Protein AF-A0A831S3T1-F1 (afdb_monomer_lite)

Foldseek 3Di:
DPDDDPVCQQPWDFDDDDPDTDTD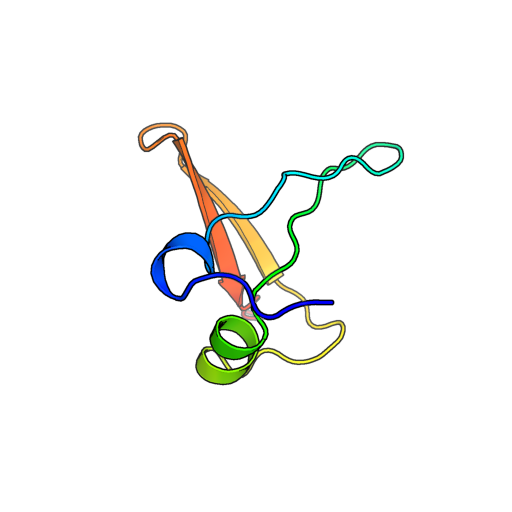DDPVVCVVLVHDPPADWDWDQDPVVRDIDIGHDDDD

Structure (mmCIF, N/CA/C/O backbone):
data_AF-A0A831S3T1-F1
#
_entry.id   AF-A0A831S3T1-F1
#
loop_
_atom_site.group_PDB
_atom_site.id
_atom_site.type_symbol
_atom_site.label_atom_id
_atom_site.label_alt_id
_atom_site.label_comp_id
_atom_site.label_asym_id
_atom_site.label_entity_id
_atom_site.label_seq_id
_atom_site.pdbx_PDB_ins_code
_atom_site.Cartn_x
_atom_site.Cartn_y
_atom_site.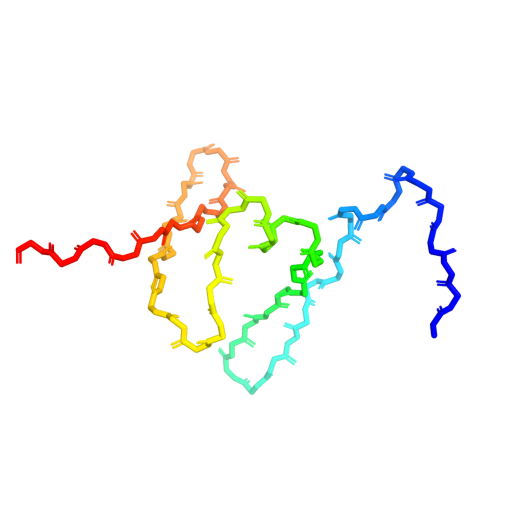Cartn_z
_atom_site.occupancy
_atom_site.B_iso_or_equiv
_atom_site.auth_seq_id
_atom_site.auth_comp_id
_atom_site.auth_asym_id
_atom_site.auth_atom_id
_atom_site.pdbx_PDB_model_num
ATOM 1 N N . MET A 1 1 ? 2.543 -20.600 -6.764 1.00 56.31 1 MET A N 1
ATOM 2 C CA . MET A 1 1 ? 2.678 -20.332 -5.312 1.00 56.31 1 MET A CA 1
ATOM 3 C C . MET A 1 1 ? 1.648 -21.174 -4.582 1.00 56.31 1 MET A C 1
ATOM 5 O O . MET A 1 1 ? 0.485 -21.113 -4.963 1.00 56.31 1 MET A O 1
ATOM 9 N N . ALA A 1 2 ? 2.057 -21.970 -3.592 1.00 66.56 2 ALA A N 1
ATOM 10 C CA . ALA A 1 2 ? 1.125 -22.739 -2.767 1.00 66.56 2 ALA A CA 1
ATOM 11 C C . ALA A 1 2 ? 0.107 -21.808 -2.081 1.00 66.56 2 ALA A C 1
ATOM 13 O O . ALA A 1 2 ? 0.441 -20.679 -1.703 1.00 66.56 2 ALA A O 1
ATOM 14 N N . ARG A 1 3 ? -1.145 -22.260 -1.950 1.00 64.94 3 ARG A N 1
ATOM 15 C CA . ARG A 1 3 ? -2.212 -21.497 -1.289 1.00 64.94 3 ARG A CA 1
ATOM 16 C C . ARG A 1 3 ? -1.837 -21.315 0.185 1.00 64.94 3 ARG A C 1
ATOM 18 O O . ARG A 1 3 ? -1.670 -22.296 0.901 1.00 64.94 3 ARG A O 1
ATOM 25 N N . ARG A 1 4 ? -1.683 -20.065 0.632 1.00 65.81 4 ARG A N 1
ATOM 26 C CA . ARG A 1 4 ? -1.463 -19.754 2.056 1.00 65.81 4 ARG A CA 1
ATOM 27 C C . ARG A 1 4 ? -2.699 -20.142 2.870 1.00 65.81 4 ARG A C 1
ATOM 29 O O . ARG A 1 4 ? -3.815 -20.074 2.347 1.00 65.81 4 ARG A O 1
ATOM 36 N N . LYS A 1 5 ? -2.503 -20.521 4.138 1.00 73.38 5 LYS A N 1
ATOM 37 C CA . LYS A 1 5 ? -3.603 -20.773 5.080 1.00 73.38 5 LYS A CA 1
ATOM 38 C C . LYS A 1 5 ? -4.515 -19.541 5.147 1.00 73.38 5 LYS A C 1
ATOM 40 O O . LYS A 1 5 ? -4.038 -18.409 5.084 1.00 73.38 5 LYS A O 1
ATOM 45 N N . ILE A 1 6 ? -5.824 -19.771 5.263 1.00 64.94 6 ILE A N 1
ATOM 46 C CA . ILE A 1 6 ? -6.872 -18.740 5.153 1.00 64.94 6 ILE A CA 1
ATOM 47 C C . ILE A 1 6 ? -6.643 -17.565 6.127 1.00 64.94 6 ILE A C 1
ATOM 49 O O . ILE A 1 6 ? -6.844 -16.420 5.732 1.00 64.94 6 ILE A O 1
ATOM 53 N N . GLY A 1 7 ? -6.125 -17.818 7.336 1.00 64.50 7 GLY A N 1
ATOM 54 C CA . GLY A 1 7 ? -5.853 -16.778 8.342 1.00 64.50 7 GLY A CA 1
ATOM 55 C C . GLY A 1 7 ? -4.646 -15.869 8.063 1.00 64.50 7 GLY A C 1
ATOM 56 O O . GLY A 1 7 ? -4.598 -14.746 8.547 1.00 64.50 7 GLY A O 1
ATOM 57 N N . GLU A 1 8 ? -3.690 -16.291 7.235 1.00 77.00 8 GLU A N 1
ATOM 58 C CA . GLU A 1 8 ? -2.456 -15.527 6.960 1.00 77.00 8 GLU A CA 1
ATOM 59 C C . GLU A 1 8 ? -2.522 -14.763 5.630 1.00 77.00 8 GLU A C 1
ATOM 61 O O . GLU A 1 8 ? -1.538 -14.190 5.153 1.00 77.00 8 GLU A O 1
ATOM 66 N N . ARG A 1 9 ? -3.687 -14.764 4.975 1.00 79.75 9 ARG A N 1
ATOM 67 C CA . ARG A 1 9 ? -3.836 -14.260 3.606 1.00 79.75 9 ARG A CA 1
ATOM 68 C C . ARG A 1 9 ? -3.561 -12.761 3.471 1.00 79.75 9 ARG A C 1
ATOM 70 O O . ARG A 1 9 ? -3.054 -12.328 2.427 1.00 79.75 9 ARG A O 1
ATOM 77 N N . ASN A 1 10 ? -3.869 -12.000 4.515 1.00 86.06 10 ASN A N 1
ATOM 78 C CA . ASN A 1 10 ? -3.688 -10.551 4.559 1.00 86.06 10 ASN A CA 1
ATOM 79 C C . ASN A 1 10 ? -2.327 -10.141 5.138 1.00 86.06 10 ASN A C 1
ATOM 81 O O . ASN A 1 10 ? -1.913 -9.000 4.957 1.00 86.06 10 ASN A O 1
ATOM 85 N N . ILE A 1 11 ? -1.582 -11.075 5.739 1.00 90.44 11 ILE A N 1
ATOM 86 C CA . ILE A 1 11 ? -0.233 -10.815 6.241 1.00 90.44 11 ILE A CA 1
ATOM 87 C C . ILE A 1 11 ? 0.745 -10.876 5.062 1.00 90.44 11 ILE A C 1
ATOM 89 O O . ILE A 1 11 ? 0.931 -11.903 4.393 1.00 90.44 11 ILE A O 1
ATOM 93 N N . ARG A 1 12 ? 1.360 -9.732 4.758 1.00 91.88 12 ARG A N 1
ATOM 94 C CA . ARG A 1 12 ? 2.260 -9.552 3.615 1.00 91.88 12 ARG A CA 1
ATOM 95 C C . ARG A 1 12 ? 3.591 -8.997 4.096 1.00 91.88 12 ARG A C 1
ATOM 97 O O . ARG A 1 12 ? 3.641 -8.156 4.983 1.00 91.88 12 ARG A O 1
ATOM 104 N N . LYS A 1 13 ? 4.676 -9.471 3.484 1.00 92.94 13 LYS A N 1
ATOM 105 C CA . LYS A 1 13 ? 6.008 -8.910 3.707 1.00 92.94 13 LYS A CA 1
ATOM 106 C C . LYS A 1 13 ? 6.061 -7.510 3.091 1.00 92.94 13 LYS A C 1
ATOM 108 O O . LYS A 1 13 ? 5.640 -7.340 1.947 1.00 92.94 13 LYS A O 1
ATOM 113 N N . LEU A 1 14 ? 6.634 -6.556 3.820 1.00 95.19 14 LEU A N 1
ATOM 114 C CA . LEU A 1 14 ? 7.064 -5.278 3.262 1.00 95.19 14 LEU A CA 1
ATOM 115 C C . LEU A 1 14 ? 8.325 -5.516 2.421 1.00 95.19 14 LEU A C 1
ATOM 117 O O . LEU A 1 14 ? 9.370 -5.911 2.940 1.00 95.19 14 LEU A O 1
ATOM 121 N N . ALA A 1 15 ? 8.209 -5.357 1.108 1.00 96.12 15 ALA A N 1
ATOM 122 C CA . ALA A 1 15 ? 9.311 -5.538 0.175 1.00 96.12 15 ALA A CA 1
ATOM 123 C C . ALA A 1 15 ? 9.980 -4.193 -0.116 1.00 96.12 15 ALA A C 1
ATOM 125 O O . ALA A 1 15 ? 9.314 -3.164 -0.192 1.00 96.12 15 ALA A O 1
ATOM 126 N N . LYS A 1 16 ? 11.304 -4.208 -0.281 1.00 96.69 16 LYS A N 1
ATOM 127 C CA . LYS A 1 16 ? 12.098 -3.026 -0.613 1.00 96.69 16 LYS A CA 1
ATOM 128 C C . LYS A 1 16 ? 12.396 -3.020 -2.114 1.00 96.69 16 LYS A C 1
ATOM 130 O O . LYS A 1 16 ? 12.830 -4.034 -2.657 1.00 96.69 16 LYS A O 1
ATOM 135 N N . GLY A 1 17 ? 12.129 -1.897 -2.769 1.00 94.75 17 GLY A N 1
ATOM 136 C CA . GLY A 1 17 ? 12.641 -1.557 -4.096 1.00 94.75 17 GLY A CA 1
ATOM 137 C C . GLY A 1 17 ? 13.992 -0.840 -3.992 1.00 94.75 17 GLY A C 1
ATOM 138 O O . GLY A 1 17 ? 14.768 -1.102 -3.078 1.00 94.75 17 GLY A O 1
ATOM 139 N N . ALA A 1 18 ? 14.279 0.090 -4.904 1.00 94.69 18 ALA A N 1
ATOM 140 C CA . ALA A 1 18 ? 15.502 0.896 -4.826 1.00 94.69 18 ALA A CA 1
ATOM 141 C C . ALA A 1 18 ? 15.424 1.922 -3.680 1.00 94.69 18 ALA A C 1
ATOM 143 O O . ALA A 1 18 ? 16.169 1.853 -2.705 1.00 94.69 18 ALA A O 1
ATOM 144 N N . THR A 1 19 ? 14.463 2.840 -3.774 1.00 96.50 19 THR A N 1
ATOM 145 C CA . THR A 1 19 ? 14.254 3.941 -2.818 1.00 96.50 19 THR A CA 1
ATOM 146 C C . THR A 1 19 ? 12.888 3.887 -2.134 1.00 96.50 19 THR A C 1
ATOM 148 O O . THR A 1 19 ? 12.595 4.710 -1.274 1.00 96.50 19 THR A O 1
ATOM 151 N N . SER A 1 20 ? 12.048 2.916 -2.496 1.00 95.12 20 SER A N 1
ATOM 152 C CA . SER A 1 20 ? 10.677 2.772 -2.010 1.00 95.12 20 SER A CA 1
ATOM 153 C C . SER A 1 20 ? 10.432 1.392 -1.408 1.00 95.12 20 SER A C 1
ATOM 155 O O . SER A 1 20 ? 11.187 0.446 -1.638 1.00 95.12 20 SER A O 1
ATOM 157 N N . TYR A 1 21 ? 9.351 1.276 -0.643 1.00 95.88 21 TYR A N 1
ATOM 158 C CA . TYR A 1 21 ? 8.827 -0.001 -0.178 1.00 95.88 21 TYR A CA 1
ATOM 159 C C . TYR A 1 21 ? 7.460 -0.257 -0.802 1.00 95.88 21 TYR A C 1
ATOM 161 O O . TYR A 1 21 ? 6.730 0.676 -1.133 1.00 95.88 21 TYR A O 1
ATOM 169 N N . TYR A 1 22 ? 7.115 -1.527 -0.962 1.00 94.75 22 TYR A N 1
ATOM 170 C CA . TYR A 1 22 ? 5.825 -1.947 -1.485 1.00 94.75 22 TYR A CA 1
ATOM 171 C C . TYR A 1 22 ? 5.318 -3.187 -0.756 1.00 94.75 22 TYR A C 1
ATOM 173 O O . TYR A 1 22 ? 6.080 -4.019 -0.261 1.00 94.75 22 TYR A O 1
ATOM 181 N N . ILE A 1 23 ? 3.998 -3.314 -0.717 1.00 94.56 23 ILE A N 1
ATOM 182 C CA . ILE A 1 23 ? 3.300 -4.521 -0.293 1.00 94.56 23 ILE A CA 1
ATOM 183 C C . ILE A 1 23 ? 2.505 -5.055 -1.475 1.00 94.56 23 ILE A C 1
ATOM 185 O O . ILE A 1 23 ? 1.986 -4.298 -2.294 1.00 94.56 23 ILE A O 1
ATOM 189 N N . THR A 1 24 ? 2.395 -6.373 -1.577 1.00 93.25 24 THR A N 1
ATOM 190 C CA . THR A 1 24 ? 1.480 -6.973 -2.546 1.00 93.25 24 THR A CA 1
ATOM 191 C C . THR A 1 24 ? 0.075 -6.969 -1.967 1.00 93.25 24 THR A C 1
ATOM 193 O O . THR A 1 24 ? -0.185 -7.666 -0.985 1.00 93.25 24 THR A O 1
ATOM 196 N N . LEU A 1 25 ? -0.836 -6.229 -2.594 1.00 93.00 25 LEU A N 1
ATOM 197 C CA . LEU A 1 25 ? -2.247 -6.264 -2.231 1.00 93.00 25 LEU A CA 1
ATOM 198 C C . LEU A 1 25 ? -2.867 -7.611 -2.640 1.00 93.00 25 LEU A C 1
ATOM 200 O O . LEU A 1 25 ? -2.639 -8.076 -3.763 1.00 93.00 25 LEU A O 1
ATOM 204 N N . PRO A 1 26 ? -3.641 -8.269 -1.759 1.00 91.62 26 PRO A N 1
ATOM 205 C CA . PRO A 1 26 ? -4.450 -9.414 -2.149 1.00 91.62 26 PRO A CA 1
ATOM 206 C C . PRO A 1 26 ? -5.400 -9.046 -3.296 1.00 91.62 26 PRO A C 1
ATOM 208 O O . PRO A 1 26 ? -6.038 -7.998 -3.265 1.00 91.62 26 PRO A O 1
ATOM 211 N N . ILE A 1 27 ? -5.533 -9.932 -4.287 1.00 91.00 27 ILE A N 1
ATOM 212 C CA . ILE A 1 27 ? -6.382 -9.680 -5.464 1.00 91.00 27 ILE A CA 1
ATOM 213 C C . ILE A 1 27 ? -7.859 -9.449 -5.107 1.00 91.00 27 ILE A C 1
ATOM 215 O O . ILE A 1 27 ? -8.543 -8.722 -5.813 1.00 91.00 27 ILE A O 1
ATOM 219 N N . GLU A 1 28 ? -8.338 -10.045 -4.014 1.00 91.50 28 GLU A N 1
ATOM 220 C CA . GLU A 1 28 ? -9.707 -9.865 -3.510 1.00 91.50 28 GLU A CA 1
ATOM 221 C C . GLU A 1 28 ? -9.938 -8.416 -3.086 1.00 91.50 28 GLU A C 1
ATOM 223 O O . GLU A 1 28 ? -10.825 -7.780 -3.631 1.00 91.50 28 GLU A O 1
ATOM 228 N N . ALA A 1 29 ? -9.046 -7.837 -2.275 1.00 91.88 29 ALA A N 1
ATOM 229 C CA . ALA A 1 29 ? -9.144 -6.434 -1.871 1.00 91.88 29 ALA A CA 1
ATOM 230 C C . ALA A 1 29 ? -9.151 -5.472 -3.074 1.00 91.88 29 ALA A C 1
ATOM 232 O O . ALA A 1 29 ? -9.925 -4.523 -3.109 1.00 91.88 29 ALA A O 1
ATOM 233 N N . VAL A 1 30 ? -8.321 -5.735 -4.091 1.00 93.69 30 VAL A N 1
ATOM 234 C CA . VAL A 1 30 ? -8.292 -4.924 -5.323 1.00 93.69 30 VAL A C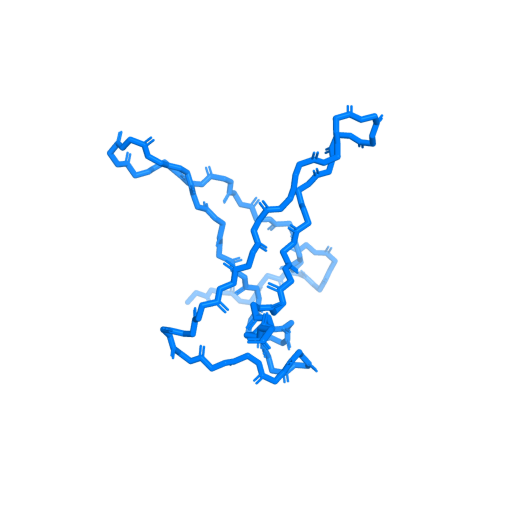A 1
ATOM 235 C C . VAL A 1 30 ? -9.621 -5.019 -6.082 1.00 93.69 30 VAL A C 1
ATOM 237 O O . VAL A 1 30 ? -10.094 -4.018 -6.613 1.00 93.69 30 VAL A O 1
ATOM 240 N N . ARG A 1 31 ? -10.230 -6.211 -6.132 1.00 94.38 31 ARG A N 1
ATOM 241 C CA . ARG A 1 31 ? -11.521 -6.443 -6.798 1.00 94.38 31 ARG A CA 1
ATOM 242 C C . ARG A 1 31 ? -12.685 -5.829 -6.029 1.00 94.38 31 ARG A C 1
ATOM 244 O O . ARG A 1 31 ? -13.507 -5.170 -6.655 1.00 94.38 31 ARG A O 1
ATOM 251 N N . ASP A 1 32 ? -12.718 -6.001 -4.712 1.00 94.44 32 ASP A N 1
ATOM 252 C CA . ASP A 1 32 ? -13.778 -5.489 -3.838 1.00 94.44 32 ASP A CA 1
ATOM 253 C C . ASP A 1 32 ? -13.813 -3.955 -3.849 1.00 94.44 32 ASP A C 1
ATOM 255 O O . ASP A 1 32 ? -14.882 -3.352 -3.859 1.00 94.44 32 ASP A O 1
ATOM 259 N N . LEU A 1 33 ? -12.640 -3.315 -3.931 1.00 94.25 33 LEU A N 1
ATOM 260 C CA . LEU A 1 33 ? -12.514 -1.863 -4.085 1.00 94.25 33 LEU A CA 1
ATOM 261 C C . LEU A 1 33 ? -12.738 -1.377 -5.530 1.00 94.25 33 LEU A C 1
ATOM 263 O O . LEU A 1 33 ? -12.725 -0.176 -5.784 1.00 94.25 33 LEU A O 1
ATOM 267 N N . GLY A 1 34 ? -12.908 -2.281 -6.502 1.00 95.44 34 GLY A N 1
ATOM 268 C CA . GLY A 1 34 ? -13.064 -1.926 -7.917 1.00 95.44 34 GLY A CA 1
ATOM 269 C C . GLY A 1 34 ? -11.828 -1.262 -8.537 1.00 95.44 34 GLY A C 1
ATOM 270 O O . GLY A 1 34 ? -11.929 -0.583 -9.562 1.00 95.44 34 GLY A O 1
ATOM 271 N N . TRP A 1 35 ? -10.657 -1.442 -7.925 1.00 95.94 35 TRP A N 1
ATOM 272 C CA . TRP A 1 35 ? -9.420 -0.786 -8.324 1.00 95.94 35 TRP A CA 1
ATOM 273 C C . TRP A 1 35 ? -8.877 -1.339 -9.640 1.00 95.94 35 TRP A C 1
ATOM 275 O O . TRP A 1 35 ? -8.771 -2.549 -9.855 1.00 95.94 35 TRP A O 1
ATOM 285 N N . LYS A 1 36 ? -8.491 -0.429 -10.537 1.00 93.88 36 LYS A N 1
ATOM 286 C CA . LYS A 1 36 ? -7.974 -0.761 -11.867 1.00 93.88 36 LYS A CA 1
ATOM 287 C C . LYS A 1 36 ? -6.451 -0.719 -11.910 1.00 93.88 36 LYS A C 1
ATOM 289 O O . LYS A 1 36 ? -5.783 -0.022 -11.146 1.00 93.88 36 LYS A O 1
ATOM 294 N N . LYS A 1 37 ? -5.885 -1.456 -12.868 1.00 93.31 37 LYS A N 1
ATOM 295 C CA . LYS A 1 37 ? -4.446 -1.435 -13.150 1.00 93.31 37 LYS A CA 1
ATOM 296 C C . LYS A 1 37 ? -3.990 0.008 -13.421 1.00 93.31 37 LYS A C 1
ATOM 298 O O . LYS A 1 37 ? -4.675 0.747 -14.124 1.00 93.31 37 LYS A O 1
ATOM 303 N N . THR A 1 38 ? -2.833 0.387 -12.873 1.00 91.38 38 THR A N 1
ATOM 304 C CA . THR A 1 38 ? -2.183 1.705 -13.060 1.00 91.38 38 THR A CA 1
ATOM 305 C C . THR A 1 38 ? -3.025 2.933 -12.682 1.0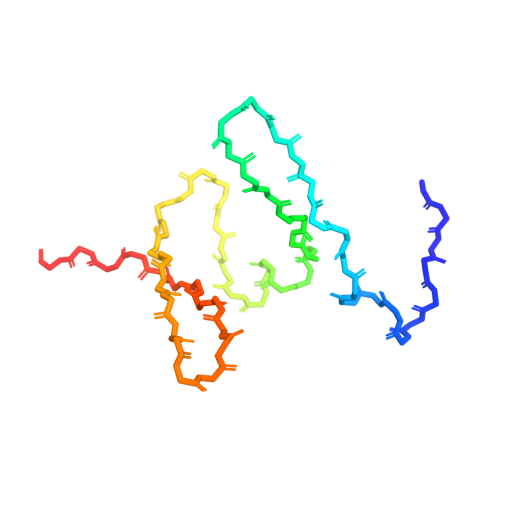0 91.38 38 THR A C 1
ATOM 307 O O . THR A 1 38 ? -2.692 4.045 -13.086 1.00 91.38 38 THR A O 1
ATOM 310 N N . GLN A 1 39 ? -4.102 2.771 -11.908 1.00 94.44 39 GLN A N 1
ATOM 311 C CA . GLN A 1 39 ? -4.873 3.921 -11.444 1.00 94.44 39 GLN A CA 1
ATOM 312 C C . GLN A 1 39 ? -4.109 4.733 -10.390 1.00 94.44 39 GLN A C 1
ATOM 314 O O . GLN A 1 39 ? -3.227 4.220 -9.698 1.00 94.44 39 GLN A O 1
ATOM 319 N N . LYS A 1 40 ? -4.471 6.009 -10.254 1.00 95.31 40 LYS A N 1
ATOM 320 C CA . LYS A 1 40 ? -3.912 6.892 -9.228 1.00 95.31 40 LYS A CA 1
ATOM 321 C C . LYS A 1 40 ? -4.596 6.637 -7.888 1.00 95.31 40 LYS A C 1
ATOM 323 O O . LYS A 1 40 ? -5.820 6.574 -7.817 1.00 95.31 40 LYS A O 1
ATOM 328 N N . LEU A 1 41 ? -3.790 6.539 -6.840 1.00 95.62 41 LEU A N 1
ATOM 329 C CA . LEU A 1 41 ? -4.220 6.349 -5.459 1.00 95.62 41 LEU A CA 1
ATOM 330 C C . LEU A 1 41 ? -3.537 7.391 -4.576 1.00 95.62 41 LEU A C 1
ATOM 332 O O . LEU A 1 41 ? -2.446 7.867 -4.897 1.00 95.62 41 LEU A O 1
ATOM 336 N N . VAL A 1 42 ? -4.176 7.724 -3.463 1.00 96.38 42 VAL A N 1
ATOM 337 C CA . VAL A 1 42 ? -3.601 8.552 -2.403 1.00 96.38 42 VAL A CA 1
ATOM 338 C C . VAL A 1 42 ? -3.140 7.635 -1.281 1.00 96.38 42 VAL A C 1
ATOM 340 O O . VAL A 1 42 ? -3.864 6.716 -0.897 1.00 96.38 42 VAL A O 1
ATOM 343 N N . VAL A 1 43 ? -1.938 7.890 -0.768 1.0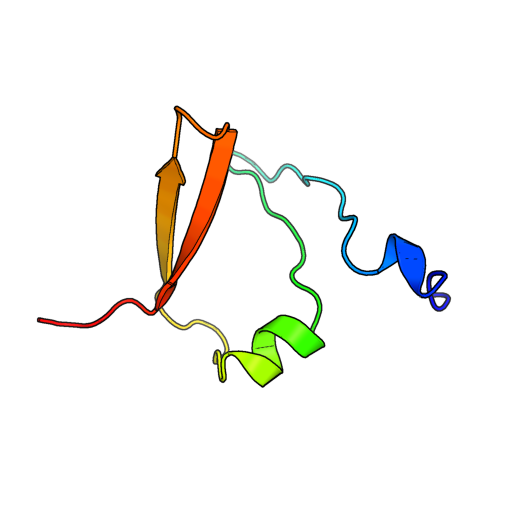0 95.94 43 VAL A N 1
ATOM 344 C CA . VAL A 1 43 ? -1.392 7.218 0.412 1.00 95.94 43 VAL A CA 1
ATOM 345 C C . VAL A 1 43 ? -1.325 8.236 1.542 1.00 95.94 43 VAL A C 1
ATOM 347 O O . VAL A 1 43 ? -0.608 9.229 1.442 1.00 95.94 43 VAL A O 1
ATOM 350 N N . GLU A 1 44 ? -2.075 7.986 2.606 1.00 96.12 44 GLU A N 1
ATOM 351 C CA . GLU A 1 44 ? -2.103 8.786 3.827 1.00 96.12 44 GLU A CA 1
ATOM 352 C C . GLU A 1 44 ? -1.422 8.006 4.957 1.00 96.12 44 GLU A C 1
ATOM 354 O O . GLU A 1 44 ? -1.539 6.782 5.043 1.00 96.12 44 GLU A O 1
ATOM 359 N N . ILE A 1 45 ? -0.701 8.713 5.825 1.00 96.38 45 ILE A N 1
ATOM 360 C CA . ILE A 1 45 ? -0.034 8.125 6.990 1.00 96.38 45 ILE A CA 1
ATOM 361 C C . ILE A 1 45 ? -0.728 8.661 8.238 1.00 96.38 45 ILE A C 1
ATOM 363 O O . ILE A 1 45 ? -0.594 9.844 8.557 1.00 96.38 45 ILE A O 1
ATOM 367 N N . ASP A 1 46 ? -1.430 7.787 8.956 1.00 95.81 46 ASP A N 1
ATOM 368 C CA . ASP A 1 46 ? -1.941 8.093 10.288 1.00 95.81 46 ASP A CA 1
ATOM 369 C C . ASP A 1 46 ? -0.866 7.726 11.317 1.00 95.81 46 ASP A C 1
ATOM 371 O O . ASP A 1 46 ? -0.689 6.567 11.699 1.00 95.81 46 ASP A O 1
ATOM 375 N N . LYS A 1 47 ? -0.119 8.740 11.763 1.00 94.75 47 LYS A N 1
ATOM 376 C CA . LYS A 1 47 ? 0.953 8.570 12.752 1.00 94.75 47 LYS A CA 1
ATOM 377 C C . LYS A 1 47 ? 0.434 8.204 14.143 1.00 94.75 47 LYS A C 1
ATOM 379 O O . LYS A 1 47 ? 1.179 7.594 14.900 1.00 94.75 47 LYS A O 1
ATOM 384 N N . PHE A 1 48 ? -0.803 8.565 14.485 1.00 95.56 48 PHE A N 1
ATOM 385 C CA . PHE A 1 48 ? -1.369 8.266 15.800 1.00 95.56 48 PHE A CA 1
ATOM 386 C C . PHE A 1 48 ? -1.737 6.791 15.910 1.00 95.56 48 PHE A C 1
ATOM 388 O O . PHE A 1 48 ? -1.485 6.167 16.938 1.00 95.56 48 PHE A O 1
ATOM 395 N N . ARG A 1 49 ? -2.288 6.224 14.833 1.00 95.81 49 ARG A N 1
ATOM 396 C CA . ARG A 1 49 ? -2.657 4.802 14.766 1.00 95.81 49 ARG A CA 1
ATOM 397 C C . ARG A 1 49 ? -1.553 3.909 14.212 1.00 95.81 49 ARG A C 1
ATOM 399 O O . ARG A 1 49 ? -1.674 2.692 14.263 1.00 95.81 49 ARG A O 1
ATOM 406 N N . SER A 1 50 ? -0.458 4.502 13.732 1.00 94.81 50 SER A N 1
ATOM 407 C CA . SER A 1 50 ? 0.619 3.794 13.027 1.00 94.81 50 SER A CA 1
ATOM 408 C C . SER A 1 50 ? 0.101 3.031 11.801 1.00 94.81 50 SER A C 1
ATOM 410 O O . SER A 1 50 ? 0.526 1.913 11.512 1.00 94.81 50 SER A O 1
ATOM 412 N N . GLU A 1 51 ? -0.825 3.653 11.071 1.00 95.44 51 GLU A N 1
ATOM 413 C CA . GLU A 1 51 ? -1.508 3.069 9.918 1.00 95.44 51 GLU A CA 1
ATOM 414 C C . GLU A 1 51 ? -1.095 3.762 8.615 1.00 95.44 51 GLU A C 1
ATOM 416 O O . GLU A 1 51 ? -0.842 4.969 8.562 1.00 95.44 51 GLU A O 1
ATOM 421 N N . LEU A 1 52 ? -1.067 2.984 7.533 1.00 94.69 52 LEU A N 1
ATOM 422 C CA . LEU A 1 52 ? -0.958 3.488 6.168 1.00 94.69 52 LEU A CA 1
ATOM 423 C C . LEU A 1 52 ? -2.294 3.243 5.470 1.00 94.69 52 LEU A C 1
ATOM 425 O O . LEU A 1 52 ? -2.718 2.099 5.306 1.00 94.69 52 LEU A O 1
ATOM 429 N N . ILE A 1 53 ? -2.949 4.322 5.057 1.00 95.50 53 ILE A N 1
ATOM 430 C CA . ILE A 1 53 ? -4.284 4.299 4.467 1.00 95.50 53 ILE A CA 1
ATOM 431 C C . ILE A 1 53 ? -4.152 4.588 2.973 1.00 95.50 53 ILE A C 1
ATOM 433 O O . ILE A 1 53 ? -3.570 5.595 2.576 1.00 95.50 53 ILE A O 1
ATOM 437 N N . VAL A 1 54 ? -4.701 3.711 2.132 1.00 95.38 54 VAL A N 1
ATOM 438 C CA . VAL A 1 54 ? -4.690 3.880 0.671 1.00 95.38 54 VAL A CA 1
ATOM 439 C C . VAL A 1 54 ? -6.115 4.103 0.177 1.00 95.38 54 VAL A C 1
ATOM 441 O O . VAL A 1 54 ? -7.001 3.307 0.481 1.00 95.38 54 VAL A O 1
ATOM 444 N N . ARG A 1 55 ? -6.347 5.185 -0.572 1.00 94.69 55 ARG A N 1
ATOM 445 C CA . ARG A 1 55 ? -7.679 5.600 -1.051 1.00 94.69 55 ARG A CA 1
ATOM 446 C C . ARG A 1 55 ? -7.660 5.966 -2.530 1.00 94.69 55 ARG A C 1
ATOM 448 O O . A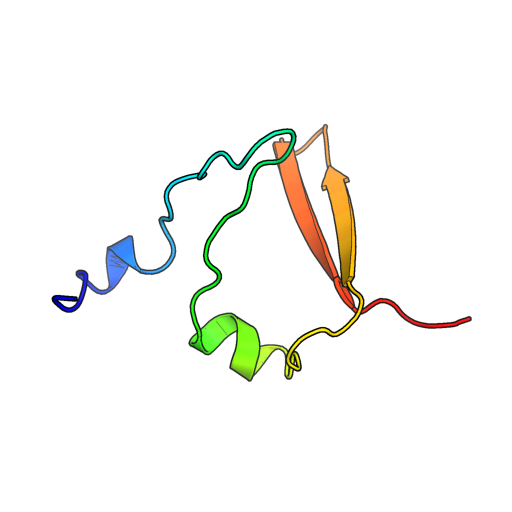RG A 1 55 ? -6.615 6.328 -3.072 1.00 94.69 55 ARG A O 1
ATOM 455 N N . ASP A 1 56 ? -8.826 5.930 -3.168 1.00 93.69 56 ASP A N 1
ATOM 456 C CA . ASP A 1 56 ? -8.986 6.425 -4.536 1.00 93.69 56 ASP A CA 1
ATOM 457 C C . ASP A 1 56 ? -8.661 7.913 -4.644 1.00 93.69 56 ASP A C 1
ATOM 459 O O . ASP A 1 56 ? -9.119 8.740 -3.849 1.00 93.69 56 ASP A O 1
ATOM 463 N N . TRP A 1 57 ? -7.894 8.267 -5.676 1.00 94.00 57 TRP A N 1
ATOM 464 C CA . TRP A 1 57 ? -7.633 9.662 -5.990 1.00 94.00 57 TRP A CA 1
ATOM 465 C C . TRP A 1 57 ? -8.829 10.274 -6.722 1.00 94.00 57 TRP A C 1
ATOM 467 O O . TRP A 1 57 ? -9.009 10.092 -7.928 1.00 94.00 57 TRP A O 1
ATOM 477 N N . LYS A 1 58 ? -9.652 11.023 -5.986 1.00 87.06 58 LYS A N 1
ATOM 478 C CA . LYS A 1 58 ? -10.755 11.799 -6.559 1.00 87.06 58 LYS A CA 1
ATOM 479 C C . LYS A 1 58 ? -10.198 13.106 -7.128 1.00 87.06 58 LYS A C 1
ATOM 481 O O . LYS A 1 58 ? -9.671 13.925 -6.377 1.00 87.06 58 LYS A O 1
ATOM 486 N N . LYS A 1 59 ? -10.301 13.302 -8.449 1.00 73.75 59 LYS A N 1
ATOM 487 C CA . LYS A 1 59 ? -10.094 14.631 -9.045 1.00 73.75 59 LYS A CA 1
ATOM 488 C C . LYS A 1 59 ? -11.172 15.564 -8.495 1.00 73.75 59 LYS A C 1
ATOM 490 O O . LYS A 1 59 ? -12.346 15.198 -8.504 1.00 73.75 59 LYS A O 1
ATOM 495 N N . LYS A 1 60 ? -10.741 16.711 -7.983 1.00 55.50 60 LYS A N 1
ATOM 496 C CA . LYS A 1 60 ? -11.619 17.824 -7.635 1.00 55.50 60 LYS A CA 1
ATOM 497 C C . LYS A 1 60 ? -11.966 18.612 -8.893 1.00 55.50 60 LYS A C 1
ATOM 499 O O . LYS A 1 60 ? -11.117 18.605 -9.816 1.00 55.50 60 LYS A O 1
#

Sequence (60 aa):
MARRKIGERNIRKLAKGATSYYITLPIEAVRDLGWKKTQKLVVEIDKFRSELIVRDWKKK

pLDDT: mean 89.24, std 10.97, range [55.5, 96.69]

Radius of gyration: 13.66 Å; chains: 1; bounding box: 29×41×29 Å

Secondary structure (DSSP, 8-state):
-PPPPGGGTT----EE-SS-EE----HHHHHHTTPPTT--EEEEEETTTTEEEEEE----